Protein AF-A0A7S1CPD8-F1 (afdb_monomer)

Solvent-accessible surface area (backbone atoms only — not comparable to full-atom values): 10198 Å² total; per-residue (Å²): 137,82,76,71,82,55,67,60,46,73,34,33,34,57,52,94,62,83,54,97,72,76,74,52,57,39,73,24,22,34,35,52,47,76,40,77,54,93,90,51,91,86,46,69,42,53,27,49,33,32,12,74,33,74,74,41,58,78,39,77,89,52,56,76,51,68,45,55,36,90,36,45,78,49,53,45,70,40,58,41,94,82,49,84,68,82,78,60,81,53,86,89,76,68,52,70,66,58,55,60,62,45,38,74,34,85,24,27,30,39,40,38,37,71,84,43,80,77,61,62,45,48,35,30,34,94,39,57,68,53,28,48,49,50,37,50,50,49,22,56,76,48,70,46,81,66,76,91,62,75,72,66,93,84,66,81,75,80,65,65,90,54,77,80,67,76,85,122

Nearest PDB structures (foldseek):
  6yyg-assembly3_C  TM=6.426E-01  e=4.832E-05  Homo sapiens
  8s93-assembly1_A  TM=5.188E-01  e=3.600E-05  Mus musculus
  6yyk-assembly1_A  TM=5.877E-01  e=1.763E-04  Homo sapiens
  8t7c-assembly1_A  TM=7.136E-01  e=9.635E-03  Homo sapiens
  6g3c-assembly2_B  TM=2.877E-01  e=5.541E+00  Homo sapiens

Radius of gyration: 16.09 Å; Cα contacts (8 Å, |Δi|>4): 270; chains: 1; bounding box: 39×34×48 Å

Foldseek 3Di:
DDDQPWLKDWWWWAALDDDPDDDRTAIWIWTFDWDQDPPDDRDTFTKTWIANYPVLVVDPVRTPDIDGLLQWDAKFFQEADPDDADPQLDPPRDPVVNSVVRNPARQWMKTDGDPDSHPIIIIGDPDNLSSLQNRQLSCQVSVHDNPPRDNDPPDDDRRCSCVPPPPD

Secondary structure (DSSP, 8-state):
-PPP--SEEEEEEEPSS--SSS-SEEEEEEEEEEEEPTTSTT-EEEEEEEESSTTGGGSGGG--EEEEGGGEEEEEE---BTBS----SSTTSS-HHHHHHHTT-TTEEEEEESSSTT--EEEE-SSHHHHHHHHHHHHHHHT---TT-PPPTTS-S--GGGTT----

Structure (mmCIF, N/CA/C/O backbone):
data_AF-A0A7S1CPD8-F1
#
_entry.id   AF-A0A7S1CPD8-F1
#
loop_
_atom_site.group_PDB
_atom_site.id
_atom_site.type_symbol
_atom_site.label_atom_id
_atom_site.label_alt_id
_atom_site.label_comp_id
_atom_site.label_asym_id
_atom_site.label_entity_id
_atom_site.label_seq_id
_atom_site.pdbx_PDB_ins_code
_atom_site.Cartn_x
_atom_site.Cartn_y
_atom_site.Cartn_z
_atom_site.occupancy
_atom_site.B_iso_or_equiv
_atom_site.auth_seq_id
_atom_site.auth_comp_id
_atom_site.auth_asym_id
_atom_site.auth_atom_id
_atom_site.pdbx_PDB_model_num
ATOM 1 N N . MET A 1 1 ? 0.799 8.111 27.681 1.00 28.88 1 MET A N 1
ATOM 2 C CA . MET A 1 1 ? 0.173 7.180 26.716 1.00 28.88 1 MET A CA 1
ATOM 3 C C . MET A 1 1 ? 0.641 7.567 25.322 1.00 28.88 1 MET A C 1
ATOM 5 O O . MET A 1 1 ? 0.121 8.517 24.761 1.00 28.88 1 MET A O 1
ATOM 9 N N . ALA A 1 2 ? 1.686 6.919 24.805 1.00 26.36 2 ALA A N 1
ATOM 10 C CA . ALA A 1 2 ? 2.189 7.194 23.460 1.00 26.36 2 ALA A CA 1
ATOM 11 C C . ALA A 1 2 ? 1.492 6.250 22.474 1.00 26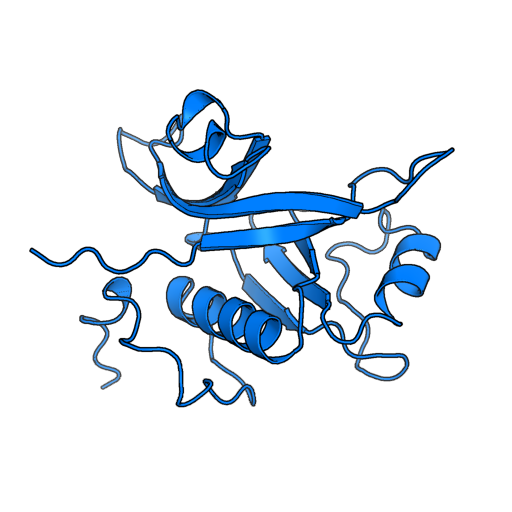.36 2 ALA A C 1
ATOM 13 O O . ALA A 1 2 ? 1.572 5.023 22.637 1.00 26.36 2 ALA A O 1
ATOM 14 N N . HIS A 1 3 ? 0.765 6.836 21.523 1.00 30.55 3 HIS A N 1
ATOM 15 C CA . HIS A 1 3 ? 0.216 6.160 20.355 1.00 30.55 3 HIS A CA 1
ATOM 16 C C . HIS A 1 3 ? 1.369 5.456 19.630 1.00 30.55 3 HIS A C 1
ATOM 18 O O . HIS A 1 3 ? 2.441 6.032 19.485 1.00 30.55 3 HIS A O 1
ATOM 24 N N . ALA A 1 4 ? 1.188 4.197 19.228 1.00 40.16 4 ALA A N 1
ATOM 25 C CA . ALA A 1 4 ? 2.018 3.685 18.147 1.00 40.16 4 ALA A CA 1
ATOM 26 C C . ALA A 1 4 ? 1.741 4.612 16.960 1.00 40.16 4 ALA A C 1
ATOM 28 O O . ALA A 1 4 ? 0.570 4.766 16.604 1.00 40.16 4 ALA A O 1
ATOM 29 N N . ASP A 1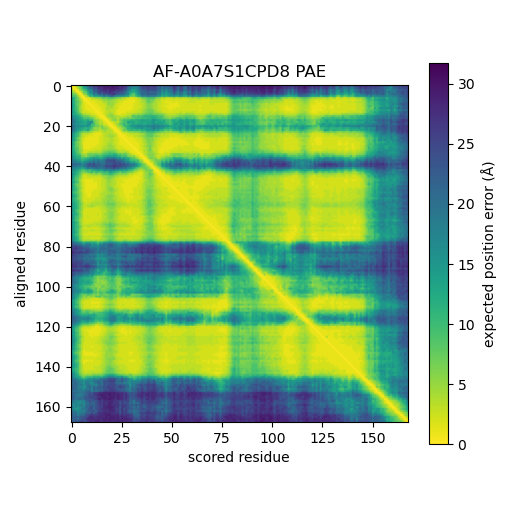 5 ? 2.760 5.281 16.427 1.00 45.12 5 ASP A N 1
ATOM 30 C CA . ASP A 1 5 ? 2.614 6.027 15.183 1.00 45.12 5 ASP A CA 1
ATOM 31 C C . ASP A 1 5 ? 2.198 5.007 14.119 1.00 45.12 5 ASP A C 1
ATOM 33 O O . ASP A 1 5 ? 3.001 4.203 13.649 1.00 45.12 5 ASP A O 1
ATOM 37 N N . ALA A 1 6 ? 0.891 4.937 13.858 1.00 61.81 6 ALA A N 1
ATOM 38 C CA . ALA A 1 6 ? 0.307 3.995 12.921 1.00 61.81 6 ALA A CA 1
ATOM 39 C C . ALA A 1 6 ? 0.997 4.186 11.571 1.00 61.81 6 ALA A C 1
ATOM 41 O O . ALA A 1 6 ? 1.215 5.326 11.161 1.00 61.81 6 ALA A O 1
ATOM 42 N N . LEU A 1 7 ? 1.350 3.094 10.890 1.00 85.06 7 LEU A N 1
ATOM 43 C CA . LEU A 1 7 ? 1.935 3.158 9.555 1.00 85.06 7 LEU A CA 1
ATOM 44 C C . LEU A 1 7 ? 0.971 3.939 8.645 1.00 85.06 7 LEU A C 1
ATOM 46 O O . LEU A 1 7 ? -0.105 3.450 8.298 1.00 85.06 7 LEU A O 1
ATOM 50 N N . GLN A 1 8 ? 1.323 5.189 8.345 1.00 93.06 8 GLN A N 1
ATOM 51 C CA . GLN A 1 8 ? 0.459 6.146 7.666 1.00 93.06 8 GLN A CA 1
ATOM 52 C C . GLN A 1 8 ? 1.281 7.120 6.830 1.00 93.06 8 GLN A C 1
ATOM 54 O O . GLN A 1 8 ? 2.398 7.488 7.194 1.00 93.06 8 GLN A O 1
ATOM 59 N N . GLY A 1 9 ? 0.716 7.599 5.729 1.00 94.25 9 GLY A N 1
ATOM 60 C CA . GLY A 1 9 ? 1.423 8.517 4.848 1.00 94.25 9 GLY A CA 1
ATOM 61 C C . GLY A 1 9 ? 0.820 8.597 3.459 1.00 94.25 9 GLY A C 1
ATOM 62 O O . GLY A 1 9 ? -0.121 7.884 3.118 1.00 94.25 9 GLY A O 1
ATOM 63 N N . ASN A 1 10 ? 1.366 9.502 2.655 1.00 96.25 10 ASN A N 1
ATOM 64 C CA . ASN A 1 10 ? 0.959 9.632 1.267 1.00 96.25 10 ASN A CA 1
ATOM 65 C C . ASN A 1 10 ? 1.649 8.564 0.414 1.00 96.25 10 ASN A C 1
ATOM 67 O O . ASN A 1 10 ? 2.862 8.390 0.496 1.00 96.25 10 ASN A O 1
ATOM 71 N N . LEU A 1 11 ? 0.874 7.896 -0.434 1.00 95.94 11 LEU A N 1
ATOM 72 C CA . LEU A 1 11 ? 1.367 6.995 -1.470 1.00 95.94 11 LEU A CA 1
ATOM 73 C C . LEU A 1 11 ? 0.636 7.283 -2.775 1.00 95.94 11 LEU A C 1
ATOM 75 O O . LEU A 1 11 ? -0.554 7.620 -2.790 1.00 95.94 11 LEU A O 1
ATOM 79 N N . TRP A 1 12 ? 1.334 7.111 -3.887 1.00 93.69 12 TRP A N 1
ATOM 80 C CA . TRP A 1 12 ? 0.706 7.091 -5.197 1.00 93.69 12 TRP A CA 1
ATOM 81 C C . TRP A 1 12 ? 0.103 5.710 -5.421 1.00 93.69 12 TRP A C 1
ATOM 83 O O . TRP A 1 12 ? 0.809 4.711 -5.434 1.00 93.69 12 TRP A O 1
ATOM 93 N N . LYS A 1 13 ? -1.215 5.643 -5.596 1.00 92.56 13 LYS A N 1
ATOM 94 C CA . LYS A 1 13 ? -1.945 4.411 -5.894 1.00 92.56 13 LYS A CA 1
ATOM 95 C C . LYS A 1 13 ? -2.224 4.310 -7.387 1.00 92.56 13 LYS A C 1
ATOM 97 O O . LYS A 1 13 ? -2.821 5.230 -7.957 1.00 92.56 13 LYS A O 1
ATOM 102 N N . LEU A 1 14 ? -1.883 3.181 -8.001 1.00 87.44 14 LEU A N 1
ATOM 103 C CA . LEU A 1 14 ? -2.257 2.900 -9.383 1.00 87.44 14 LEU A CA 1
ATOM 104 C C . LEU A 1 14 ? -3.784 2.735 -9.493 1.00 87.44 14 LEU A C 1
ATOM 106 O O . LEU A 1 14 ? -4.439 2.080 -8.665 1.00 87.44 14 LEU A O 1
ATOM 110 N N . LYS A 1 15 ? -4.381 3.369 -10.504 1.00 84.44 15 LYS A N 1
ATOM 111 C CA . LYS A 1 15 ? -5.812 3.249 -10.806 1.00 84.44 15 LYS A CA 1
ATOM 112 C C . LYS A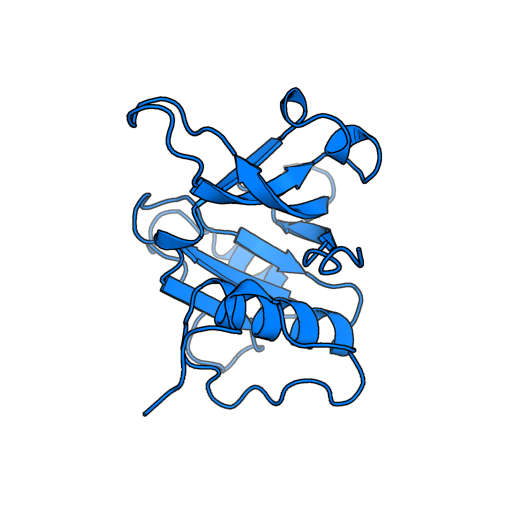 1 15 ? -6.125 1.841 -11.322 1.00 84.44 15 LYS A C 1
ATOM 114 O O . LYS A 1 15 ? -5.378 1.276 -12.115 1.00 84.44 15 LYS A O 1
ATOM 119 N N . SER A 1 16 ? -7.271 1.296 -10.910 1.00 74.62 16 SER A N 1
ATOM 120 C CA . SER A 1 16 ? -7.744 -0.011 -11.390 1.00 74.62 16 SER A CA 1
ATOM 121 C C . SER A 1 16 ? -8.071 0.006 -12.883 1.00 74.62 16 SER A C 1
ATOM 123 O O . SER A 1 16 ? -7.837 -0.983 -13.566 1.00 74.62 16 SER A O 1
ATOM 125 N N . LYS A 1 17 ? -8.550 1.133 -13.419 1.00 72.25 17 LYS A N 1
ATOM 126 C CA . LYS A 1 17 ? -8.794 1.327 -14.855 1.00 72.25 17 LYS A CA 1
ATOM 127 C C . LYS A 1 17 ? -7.811 2.343 -15.425 1.00 72.25 17 LYS A C 1
ATOM 129 O O . LYS A 1 17 ? -7.606 3.399 -14.821 1.00 72.25 17 LYS A O 1
ATOM 134 N N . MET A 1 18 ? -7.234 2.026 -16.584 1.00 68.00 18 MET A N 1
ATOM 135 C CA . MET A 1 18 ? -6.351 2.943 -17.301 1.00 68.00 18 MET A CA 1
ATOM 136 C C . MET A 1 18 ? -7.158 4.158 -17.777 1.00 68.00 18 MET A C 1
ATOM 138 O O . MET A 1 18 ? -8.191 3.990 -18.432 1.00 68.00 18 MET A O 1
ATOM 142 N N . PRO A 1 19 ? -6.753 5.387 -17.420 1.00 65.19 19 PRO A N 1
ATOM 143 C CA . PRO A 1 19 ? -7.430 6.573 -17.914 1.00 65.19 19 PRO A CA 1
ATOM 144 C C . PRO A 1 19 ? -7.101 6.787 -19.399 1.00 65.19 19 PRO A C 1
ATOM 146 O O . PRO A 1 19 ? -5.961 6.608 -19.811 1.00 65.19 19 PRO A O 1
ATOM 149 N N . LYS A 1 20 ? -8.085 7.230 -20.195 1.00 68.50 20 LYS A N 1
ATOM 150 C CA . LYS A 1 20 ? -7.851 7.641 -21.595 1.00 68.50 20 LYS A CA 1
ATOM 151 C C . LYS A 1 20 ? -7.005 8.921 -21.695 1.00 68.50 20 LYS A C 1
ATOM 153 O O . LYS A 1 20 ? -6.326 9.126 -22.690 1.00 68.50 20 LYS A O 1
ATOM 158 N N . VAL A 1 21 ? -7.074 9.781 -20.673 1.00 60.34 21 VAL A N 1
ATOM 159 C CA . VAL A 1 21 ? -6.351 11.059 -20.566 1.00 60.34 21 VAL A CA 1
ATOM 160 C C . VAL A 1 21 ? -5.950 11.284 -19.100 1.00 60.34 21 VAL A C 1
ATOM 162 O O . VAL A 1 21 ? -6.762 11.064 -18.198 1.00 60.34 21 VAL A O 1
ATOM 165 N N . GLY A 1 22 ? -4.718 11.741 -18.851 1.00 66.69 22 GLY A N 1
ATOM 166 C CA . GLY A 1 22 ? -4.196 12.060 -17.513 1.00 66.69 22 GLY A CA 1
ATOM 167 C C . GLY A 1 22 ? -3.398 10.931 -16.843 1.00 66.69 22 GLY A C 1
ATOM 168 O O . GLY A 1 22 ? -3.157 9.881 -17.428 1.00 66.69 22 GLY A O 1
ATOM 169 N N . SER A 1 23 ? -2.960 11.153 -15.597 1.00 78.12 23 SER A N 1
ATOM 170 C CA . SER A 1 23 ? -2.082 10.210 -14.882 1.00 78.12 23 SER A CA 1
ATOM 171 C C . SER A 1 23 ? -2.801 8.919 -14.475 1.00 78.12 23 SER A C 1
ATOM 173 O O . SER A 1 23 ? -3.920 8.960 -13.949 1.00 78.12 23 SER A O 1
ATOM 175 N N . ALA A 1 24 ? -2.137 7.771 -14.648 1.00 83.44 24 ALA A N 1
ATOM 176 C CA . ALA A 1 24 ? -2.585 6.470 -14.140 1.00 83.44 24 ALA A CA 1
ATOM 177 C C . ALA A 1 24 ? -2.490 6.354 -12.605 1.00 83.44 24 ALA A C 1
ATOM 179 O O . ALA A 1 24 ? -3.062 5.434 -12.020 1.00 83.44 24 ALA A O 1
ATOM 180 N N . TRP A 1 25 ? -1.821 7.304 -11.949 1.00 87.62 25 TRP A N 1
ATOM 181 C CA . TRP A 1 25 ? -1.591 7.321 -10.509 1.00 87.62 25 TRP A CA 1
ATOM 182 C C . TRP A 1 25 ? -2.473 8.344 -9.797 1.00 87.62 25 TRP A C 1
ATOM 184 O O . TRP A 1 25 ? -2.845 9.382 -10.343 1.00 87.62 25 TRP A O 1
ATOM 194 N N . ASN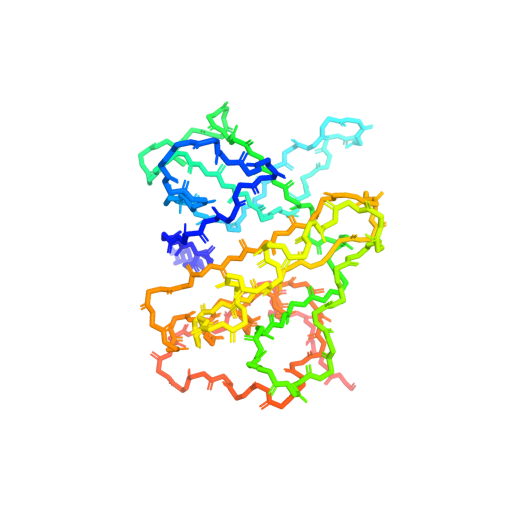 A 1 26 ? -2.807 8.042 -8.548 1.00 91.62 26 ASN A N 1
ATOM 195 C CA . ASN A 1 26 ? -3.566 8.903 -7.655 1.00 91.62 26 ASN A CA 1
ATOM 196 C C . ASN A 1 26 ? -2.832 9.020 -6.321 1.00 91.62 26 ASN A C 1
ATOM 198 O O . ASN A 1 26 ? -2.692 8.015 -5.629 1.00 91.62 26 ASN A O 1
ATOM 202 N N . LEU A 1 27 ? -2.446 10.229 -5.917 1.00 94.69 27 LEU A N 1
ATOM 203 C CA . LEU A 1 27 ? -1.943 10.451 -4.563 1.00 94.69 27 LEU A CA 1
ATOM 204 C C . LEU A 1 27 ? -3.076 10.226 -3.556 1.00 94.69 27 LEU A C 1
ATOM 206 O O . LEU A 1 27 ? -4.171 10.779 -3.711 1.00 94.69 27 LEU A O 1
ATOM 210 N N . ARG A 1 28 ? -2.846 9.375 -2.562 1.00 97.00 28 ARG A N 1
ATOM 211 C CA . ARG A 1 28 ? -3.813 9.033 -1.515 1.00 97.00 28 ARG A CA 1
ATOM 212 C C . ARG A 1 28 ? -3.106 8.949 -0.175 1.00 97.00 28 ARG A C 1
ATOM 214 O O . ARG A 1 28 ? -1.925 8.618 -0.116 1.00 97.00 28 ARG A O 1
ATOM 221 N N . TYR A 1 29 ? -3.850 9.214 0.890 1.00 96.12 29 TYR A N 1
ATOM 222 C CA . TYR A 1 29 ? -3.352 9.030 2.246 1.00 96.12 29 TYR A CA 1
ATOM 223 C C . TYR A 1 29 ? -3.723 7.637 2.736 1.00 96.12 29 TYR A C 1
ATOM 225 O O . TYR A 1 29 ? -4.910 7.325 2.857 1.00 96.12 29 TYR A O 1
ATOM 233 N N . PHE A 1 30 ? -2.716 6.811 2.978 1.00 95.81 30 PHE A N 1
ATOM 234 C CA . PHE A 1 30 ? -2.862 5.462 3.496 1.00 95.81 30 PHE A CA 1
ATOM 235 C C . PHE A 1 30 ? -2.645 5.436 5.001 1.00 95.81 30 PHE A C 1
ATOM 237 O O . PHE A 1 30 ? -1.859 6.221 5.533 1.00 95.81 30 PHE A O 1
ATOM 244 N N . VAL A 1 31 ? -3.337 4.523 5.674 1.00 93.81 31 VAL A N 1
ATOM 245 C CA . VAL A 1 31 ? -3.211 4.295 7.113 1.00 93.81 31 VAL A CA 1
ATOM 246 C C . VAL A 1 31 ? -3.553 2.847 7.450 1.00 93.81 31 VAL A C 1
ATOM 248 O O . VAL A 1 31 ? -4.492 2.269 6.897 1.00 93.81 31 VAL A O 1
ATOM 251 N N . VAL A 1 32 ? -2.787 2.267 8.370 1.00 91.50 32 VAL A N 1
ATOM 252 C CA . VAL A 1 32 ? -3.176 1.052 9.086 1.00 91.50 32 VAL A CA 1
ATOM 253 C C . VAL A 1 32 ? -4.067 1.443 10.261 1.00 91.50 32 VAL A C 1
ATOM 255 O O . VAL A 1 32 ? -3.640 2.162 11.163 1.00 91.50 32 VAL A O 1
ATOM 258 N N . GLU A 1 33 ? -5.309 0.972 10.265 1.00 87.94 33 GLU A N 1
ATOM 259 C CA . GLU A 1 33 ? -6.297 1.305 11.294 1.00 87.94 33 GLU A CA 1
ATOM 260 C C . GLU A 1 33 ? -7.164 0.097 11.663 1.00 87.94 33 GLU A C 1
ATOM 262 O O . GLU A 1 33 ? -7.156 -0.928 10.985 1.00 87.94 33 GLU A O 1
ATOM 267 N N . THR A 1 34 ? -7.931 0.214 12.749 1.00 87.06 34 THR A N 1
ATOM 268 C CA . THR A 1 34 ? -8.944 -0.790 13.102 1.00 87.06 34 THR A CA 1
ATOM 269 C C . THR A 1 34 ? -10.323 -0.299 12.687 1.00 87.06 34 THR A C 1
ATOM 271 O O . THR A 1 34 ? -10.690 0.845 12.965 1.00 87.06 34 THR A O 1
ATOM 274 N N . ARG A 1 35 ? -11.103 -1.154 12.026 1.00 79.38 35 ARG A N 1
ATOM 275 C CA . ARG A 1 35 ? -12.461 -0.839 11.573 1.00 79.38 35 ARG A CA 1
ATOM 276 C C . ARG A 1 35 ? -13.442 -1.921 11.986 1.00 79.38 35 ARG A C 1
ATOM 278 O O . ARG A 1 35 ? -13.093 -3.095 12.063 1.00 79.38 35 ARG A O 1
ATOM 285 N N . HIS A 1 36 ? -14.686 -1.512 12.208 1.00 77.62 36 HIS A N 1
ATOM 286 C CA . HIS A 1 36 ? -15.806 -2.442 12.169 1.00 77.62 36 HIS A CA 1
ATOM 287 C C . HIS A 1 36 ? -16.044 -2.801 10.703 1.00 77.62 36 HIS A C 1
ATOM 289 O O . HIS A 1 36 ? -16.248 -1.901 9.885 1.00 77.62 36 HIS A O 1
ATOM 295 N N . CYS A 1 37 ? -15.932 -4.085 10.381 1.00 66.00 37 CYS A N 1
ATOM 296 C CA . CYS A 1 37 ? -16.269 -4.606 9.063 1.00 66.00 37 CYS A CA 1
ATOM 297 C C . CYS A 1 37 ? -17.659 -5.233 9.179 1.00 66.00 37 CYS A C 1
ATOM 299 O O . CYS A 1 37 ? -17.917 -6.004 10.107 1.00 66.00 37 CYS A O 1
ATOM 301 N N . ASP A 1 38 ? -18.575 -4.818 8.308 1.00 60.44 38 ASP A N 1
ATOM 302 C CA . ASP A 1 38 ? -19.965 -5.263 8.357 1.00 60.44 38 ASP A CA 1
ATOM 303 C C . ASP A 1 38 ? -20.034 -6.766 8.034 1.00 60.44 38 ASP A C 1
ATOM 305 O O . ASP A 1 38 ? -19.473 -7.207 7.035 1.00 60.44 38 ASP A O 1
ATOM 309 N N . GLY A 1 39 ? -20.705 -7.552 8.882 1.00 58.31 39 GLY A N 1
ATOM 310 C CA . GLY A 1 39 ? -20.925 -8.992 8.671 1.00 58.31 39 GLY A CA 1
ATOM 311 C C . GLY A 1 39 ? -20.473 -9.898 9.820 1.00 58.31 39 GLY A C 1
ATOM 312 O O . GLY A 1 39 ? -21.132 -10.899 10.075 1.00 58.31 39 GLY A O 1
ATOM 313 N N . ASP A 1 40 ? -19.447 -9.512 10.586 1.00 52.62 40 ASP A N 1
ATOM 314 C CA . ASP A 1 40 ? -18.891 -10.344 11.665 1.00 52.62 40 ASP A CA 1
ATOM 315 C C . ASP A 1 40 ? -19.031 -9.680 13.046 1.00 52.62 40 ASP A C 1
ATOM 317 O O . ASP A 1 4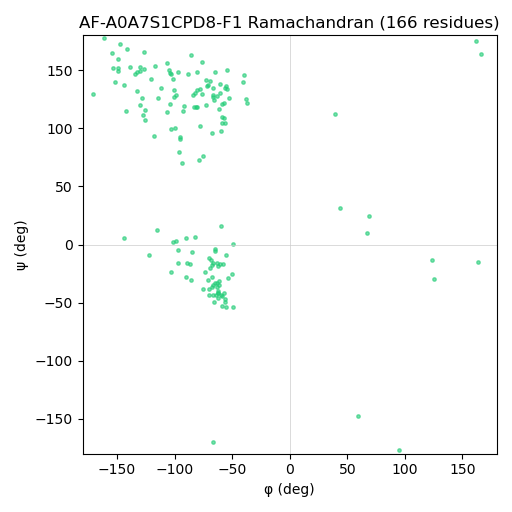0 ? -18.194 -8.891 13.488 1.00 52.62 40 ASP A O 1
ATOM 321 N N . SER A 1 41 ? -20.122 -10.010 13.746 1.00 56.16 41 SER A N 1
ATOM 322 C CA . SER A 1 41 ? -20.261 -10.000 15.218 1.00 56.16 41 SER A CA 1
ATOM 323 C C . SER A 1 41 ? -19.683 -8.801 16.009 1.00 56.16 41 SER A C 1
ATOM 325 O O . SER A 1 41 ? -19.214 -8.976 17.136 1.00 56.16 41 SER A O 1
ATOM 327 N N . GLY A 1 42 ? -19.650 -7.587 15.448 1.00 62.97 42 GLY A N 1
ATOM 328 C CA . GLY A 1 42 ? -19.068 -6.406 16.103 1.00 62.97 42 GLY A CA 1
ATOM 329 C C . GLY A 1 42 ? -17.544 -6.452 16.303 1.00 62.97 42 GLY A C 1
ATOM 330 O O . GLY A 1 42 ? -16.997 -5.577 16.984 1.00 62.97 42 GLY A O 1
ATOM 331 N N . ARG A 1 43 ? -16.835 -7.429 15.718 1.00 70.88 43 ARG A N 1
ATOM 332 C CA . ARG A 1 43 ? -15.373 -7.521 15.824 1.00 70.88 43 ARG A CA 1
ATOM 333 C C . ARG A 1 43 ? -14.709 -6.431 14.988 1.00 70.88 43 ARG A C 1
ATOM 335 O O . ARG A 1 43 ? -15.099 -6.141 13.861 1.00 70.88 43 ARG A O 1
ATOM 342 N N . LYS A 1 44 ? -13.685 -5.807 15.570 1.00 79.94 44 LYS A N 1
ATOM 343 C CA . LYS A 1 44 ? -12.820 -4.864 14.859 1.00 79.94 44 LYS A CA 1
ATOM 344 C C . LYS A 1 44 ? -11.751 -5.657 14.120 1.00 79.94 44 LYS A C 1
ATOM 346 O O . LYS A 1 44 ? -11.059 -6.454 14.749 1.00 79.94 44 LYS A O 1
ATOM 351 N N . LYS A 1 45 ? -11.594 -5.401 12.826 1.00 83.25 45 LYS A N 1
ATOM 352 C CA . LYS A 1 45 ? -10.499 -5.938 12.015 1.00 83.25 45 LYS A CA 1
ATOM 353 C C . LYS A 1 45 ? -9.458 -4.858 11.758 1.00 83.25 45 LYS A C 1
ATOM 355 O O . LYS A 1 45 ? -9.790 -3.671 11.693 1.00 83.25 45 LYS A O 1
ATOM 360 N N . ALA A 1 46 ? -8.198 -5.264 11.655 1.00 87.94 46 ALA A N 1
ATOM 361 C CA . ALA A 1 46 ? -7.124 -4.380 11.234 1.00 87.94 46 ALA A CA 1
ATOM 362 C C . ALA A 1 46 ? -7.125 -4.308 9.703 1.00 87.94 46 ALA A C 1
ATOM 364 O O . ALA A 1 46 ? -7.165 -5.336 9.030 1.00 87.94 46 ALA A O 1
ATOM 365 N N . VAL A 1 47 ? -7.095 -3.099 9.153 1.00 89.94 47 VAL A N 1
ATOM 366 C CA . VAL A 1 47 ? -7.158 -2.873 7.710 1.00 89.94 47 VAL A CA 1
ATOM 367 C C . VAL A 1 47 ? -6.054 -1.931 7.257 1.00 89.94 47 VAL A C 1
ATOM 369 O O . VAL A 1 47 ? -5.627 -1.045 8.000 1.00 89.94 47 VAL A O 1
ATOM 372 N N . PHE A 1 48 ? -5.647 -2.082 6.002 1.00 93.19 48 PHE A N 1
ATOM 373 C CA . PHE A 1 48 ? -4.856 -1.098 5.283 1.00 93.19 48 PHE A CA 1
ATOM 374 C C . PHE A 1 48 ? -5.781 -0.283 4.379 1.00 93.19 48 PHE A C 1
ATOM 376 O O . PHE A 1 48 ? -6.217 -0.737 3.318 1.00 93.19 48 PHE A O 1
ATOM 383 N N . ALA A 1 49 ? -6.138 0.911 4.846 1.00 92.44 49 ALA A N 1
ATOM 384 C CA . ALA A 1 49 ? -7.144 1.768 4.235 1.00 92.44 49 ALA A CA 1
ATOM 385 C C . ALA A 1 49 ? -6.516 2.969 3.532 1.00 92.44 49 ALA A C 1
ATOM 387 O O . ALA A 1 49 ? -5.426 3.421 3.890 1.00 92.44 49 ALA A O 1
ATOM 388 N N . TYR A 1 50 ? -7.239 3.531 2.560 1.00 95.38 50 TYR A N 1
ATOM 389 C CA . TYR A 1 50 ? -6.841 4.775 1.914 1.00 95.38 50 TYR A CA 1
ATOM 390 C C . TYR A 1 50 ? -7.971 5.795 1.791 1.00 95.38 50 TYR A C 1
ATOM 392 O O . TYR A 1 50 ? -9.152 5.486 1.601 1.00 95.38 50 TYR A O 1
ATOM 400 N N . TYR A 1 51 ? -7.561 7.056 1.849 1.00 95.88 51 TYR A N 1
ATOM 401 C CA . TYR A 1 51 ? -8.403 8.242 1.831 1.00 95.88 51 TYR A CA 1
ATOM 402 C C . TYR A 1 51 ? -7.947 9.200 0.733 1.00 95.88 51 TYR A C 1
ATOM 404 O O . TYR A 1 51 ? -6.851 9.072 0.185 1.00 95.88 51 TYR A O 1
ATOM 412 N N . ALA A 1 52 ? -8.794 10.179 0.406 1.00 96.25 52 ALA A N 1
ATOM 413 C CA . ALA A 1 52 ? -8.424 11.231 -0.541 1.00 96.25 52 ALA A CA 1
ATOM 414 C C . ALA A 1 52 ? -7.160 11.984 -0.086 1.00 96.25 52 ALA A C 1
ATOM 416 O O . ALA A 1 52 ? -6.272 12.217 -0.898 1.00 96.25 52 ALA A O 1
ATOM 417 N N . ASP A 1 53 ? -7.069 12.288 1.212 1.00 96.69 53 ASP A N 1
ATOM 418 C CA . ASP A 1 53 ? -5.976 13.023 1.848 1.00 96.69 53 ASP A CA 1
ATOM 419 C C . ASP A 1 53 ? -5.967 12.788 3.379 1.00 96.69 53 ASP A C 1
ATOM 421 O O . ASP A 1 53 ? -6.846 12.116 3.932 1.00 96.69 53 ASP A O 1
ATOM 425 N N . LYS A 1 54 ? -4.977 13.369 4.073 1.00 94.31 54 LYS A N 1
ATOM 426 C CA . LYS A 1 54 ? -4.800 13.266 5.534 1.00 94.31 54 LYS A CA 1
ATOM 427 C C . LYS A 1 54 ? -5.973 13.841 6.339 1.00 94.31 54 LYS A C 1
ATOM 429 O O . LYS A 1 54 ? -6.258 13.365 7.434 1.00 94.31 54 LYS A O 1
ATOM 434 N N . ASN A 1 55 ? -6.662 14.868 5.838 1.00 93.94 55 ASN A N 1
ATOM 435 C CA . ASN A 1 55 ? -7.819 15.437 6.532 1.00 93.94 55 ASN A CA 1
ATOM 436 C C . ASN A 1 55 ? -9.041 14.527 6.403 1.00 93.94 55 ASN A C 1
ATOM 438 O O . ASN A 1 55 ? -9.780 14.358 7.372 1.00 93.94 55 ASN A O 1
ATOM 442 N N . ALA A 1 56 ? -9.236 13.902 5.241 1.00 93.06 56 ALA A N 1
ATOM 443 C CA . ALA A 1 56 ? -10.275 12.904 5.036 1.00 93.06 56 ALA A CA 1
ATOM 444 C C . ALA A 1 56 ? -10.087 11.679 5.947 1.00 93.06 56 ALA A C 1
ATOM 446 O O . ALA A 1 56 ? -11.081 11.164 6.453 1.00 93.06 56 ALA A O 1
ATOM 447 N N . ALA A 1 57 ? -8.840 11.281 6.223 1.00 90.81 57 ALA A N 1
ATOM 448 C CA . ALA A 1 57 ? -8.510 10.168 7.119 1.00 90.81 57 ALA A CA 1
ATOM 449 C C . ALA A 1 57 ? -8.955 10.370 8.578 1.00 90.81 57 ALA A C 1
ATOM 451 O O . ALA A 1 57 ? -9.124 9.404 9.311 1.00 90.81 57 ALA A O 1
ATOM 452 N N . LYS A 1 58 ? -9.242 11.610 9.001 1.00 89.31 58 LYS A N 1
ATOM 453 C CA . LYS A 1 58 ? -9.815 11.888 10.332 1.00 89.31 58 LYS A CA 1
ATOM 454 C C . LYS A 1 58 ? -11.258 11.385 10.481 1.00 89.31 58 LYS A C 1
ATOM 456 O O . LYS A 1 58 ? -11.783 11.369 11.589 1.00 89.31 58 LYS A O 1
ATOM 461 N N . ASN A 1 59 ? -11.923 11.020 9.382 1.00 88.50 59 ASN A N 1
ATOM 462 C CA . ASN A 1 59 ? -13.283 10.493 9.386 1.00 88.50 59 ASN A CA 1
ATOM 463 C C . ASN A 1 59 ? -13.337 9.144 8.647 1.00 88.50 59 ASN A C 1
ATOM 465 O O . ASN A 1 59 ? -13.350 9.138 7.411 1.00 88.50 59 ASN A O 1
ATOM 469 N N . PRO A 1 60 ? -13.488 8.013 9.365 1.00 85.44 60 PRO A N 1
ATOM 470 C CA . PRO A 1 60 ? -13.525 6.684 8.761 1.00 85.44 60 PRO A CA 1
ATOM 471 C C . PRO A 1 60 ? -14.565 6.519 7.645 1.00 85.44 60 PRO A C 1
ATOM 473 O O . PRO A 1 60 ? -14.338 5.758 6.703 1.00 85.44 60 PRO A O 1
ATOM 476 N N . LYS A 1 61 ? -15.681 7.264 7.679 1.00 88.00 61 LYS A N 1
ATOM 477 C CA . LYS A 1 61 ? -16.730 7.221 6.640 1.00 88.00 61 LYS A CA 1
ATOM 478 C C . LYS A 1 61 ? -16.273 7.761 5.279 1.00 88.00 61 LYS A C 1
ATOM 480 O O . LYS A 1 61 ? -16.937 7.524 4.279 1.00 88.00 61 LYS A O 1
ATOM 485 N N . LYS A 1 62 ? -15.152 8.489 5.219 1.00 92.88 62 LYS A N 1
ATOM 486 C CA . LYS A 1 62 ? -14.569 9.020 3.973 1.00 92.88 62 LYS A CA 1
ATOM 487 C C . LYS A 1 62 ? -13.575 8.064 3.304 1.00 92.88 62 LYS A C 1
ATOM 489 O O . LYS A 1 62 ? -12.935 8.457 2.324 1.00 92.88 62 LYS A O 1
ATOM 494 N N . CYS A 1 63 ? -13.433 6.846 3.827 1.00 92.81 63 CYS A N 1
ATOM 495 C CA . CYS A 1 63 ? -12.576 5.817 3.250 1.00 92.81 63 CYS A CA 1
ATOM 496 C C . CYS A 1 63 ? -12.965 5.550 1.792 1.00 92.81 63 CYS A C 1
ATOM 498 O O . CYS A 1 63 ? -14.145 5.472 1.449 1.00 92.81 63 CYS A O 1
ATOM 500 N N . LYS A 1 64 ? -11.962 5.467 0.919 1.00 94.12 64 LYS A N 1
ATOM 501 C CA . LYS A 1 64 ? -12.148 5.206 -0.515 1.00 94.12 64 LYS A CA 1
ATOM 502 C C . LYS A 1 64 ? -11.962 3.733 -0.867 1.00 94.12 64 LYS A C 1
ATOM 504 O O . LYS A 1 64 ? -12.378 3.311 -1.940 1.00 94.12 64 LYS A O 1
ATOM 509 N N . GLY A 1 65 ? -11.354 2.968 0.028 1.00 91.06 65 GLY A N 1
ATOM 510 C CA . GLY A 1 65 ? -11.170 1.533 -0.080 1.00 91.06 65 GLY A CA 1
ATOM 511 C C . GLY A 1 65 ? -10.153 1.052 0.946 1.00 91.06 65 GLY A C 1
ATOM 512 O O . GLY A 1 65 ? -9.398 1.845 1.512 1.00 91.06 65 GLY A O 1
ATOM 513 N N . PHE A 1 66 ? -10.144 -0.249 1.180 1.00 91.38 66 PHE A N 1
ATOM 514 C CA . PHE A 1 66 ? -9.229 -0.895 2.105 1.00 91.38 66 PHE A CA 1
ATOM 515 C C . PHE A 1 66 ? -9.021 -2.354 1.705 1.00 91.38 66 PHE A C 1
ATOM 517 O O . PHE A 1 66 ? -9.797 -2.900 0.917 1.00 91.38 66 PHE A O 1
ATOM 524 N N . ILE A 1 67 ? -7.982 -2.951 2.271 1.00 89.94 67 ILE A N 1
ATOM 525 C CA . ILE A 1 67 ? -7.781 -4.398 2.335 1.00 89.94 67 ILE A CA 1
ATOM 526 C C . ILE A 1 67 ? -7.693 -4.798 3.806 1.00 89.94 67 ILE A C 1
ATOM 528 O O . ILE A 1 67 ? -7.164 -4.039 4.625 1.00 89.94 67 ILE A O 1
ATOM 532 N N . GLU A 1 68 ? -8.248 -5.950 4.155 1.00 88.50 68 GLU A N 1
ATOM 533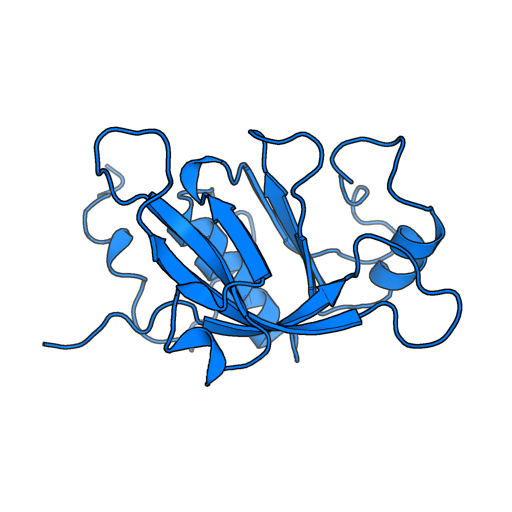 C CA . GLU A 1 68 ? -8.102 -6.505 5.501 1.00 88.50 68 GLU A CA 1
ATOM 534 C C . GLU A 1 68 ? -6.712 -7.137 5.616 1.00 88.50 68 GLU A C 1
ATOM 536 O O . GLU A 1 68 ? -6.238 -7.780 4.679 1.00 88.50 68 GLU A O 1
ATOM 541 N N . LEU A 1 69 ? -6.013 -6.858 6.719 1.00 87.94 69 LEU A N 1
ATOM 542 C CA . LEU A 1 69 ? -4.600 -7.220 6.879 1.00 87.94 69 LEU A CA 1
ATOM 543 C C . LEU A 1 69 ? -4.385 -8.722 7.105 1.00 87.94 69 LEU A C 1
ATOM 545 O O . LEU A 1 69 ? -3.304 -9.226 6.829 1.00 87.94 69 LEU A O 1
ATOM 549 N N . ASP A 1 70 ? -5.401 -9.425 7.598 1.00 85.81 70 ASP A N 1
ATOM 550 C CA . ASP A 1 70 ? -5.437 -10.885 7.746 1.00 85.81 70 ASP A CA 1
ATOM 551 C C . ASP A 1 70 ? -5.498 -11.628 6.406 1.00 85.81 70 ASP A C 1
ATOM 553 O O . ASP A 1 70 ? -5.118 -12.793 6.342 1.00 85.81 70 ASP A O 1
ATOM 557 N N . HIS A 1 71 ? -5.922 -10.943 5.346 1.00 87.25 71 HIS A N 1
ATOM 558 C CA . HIS A 1 71 ? -5.983 -11.464 3.982 1.00 87.25 71 HIS A CA 1
ATOM 559 C C . HIS A 1 71 ? -4.789 -11.042 3.119 1.00 87.25 71 HIS A C 1
ATOM 561 O O . HIS A 1 71 ? -4.754 -11.324 1.925 1.00 87.25 71 HIS A O 1
ATOM 567 N N . VAL A 1 72 ? -3.815 -10.319 3.681 1.00 87.44 72 VAL A N 1
ATOM 568 C CA . VAL A 1 72 ? -2.603 -9.940 2.947 1.00 87.44 72 VAL A CA 1
ATOM 569 C C . VAL A 1 72 ? -1.622 -11.105 2.955 1.00 87.44 72 VAL A C 1
ATOM 571 O O . VAL A 1 72 ? -1.133 -11.503 4.011 1.00 87.44 72 VAL A O 1
ATOM 574 N N . VAL A 1 73 ? -1.294 -11.611 1.768 1.00 87.12 73 VAL A N 1
ATOM 575 C CA . VAL A 1 73 ? -0.420 -12.786 1.604 1.00 87.12 73 VAL A CA 1
ATOM 576 C C . VAL A 1 73 ? 1.001 -12.439 1.183 1.00 87.12 73 VAL A C 1
ATOM 578 O O . VAL A 1 73 ? 1.922 -13.205 1.463 1.00 87.12 73 VAL A O 1
ATOM 581 N N . ASP A 1 74 ? 1.208 -11.280 0.557 1.00 85.44 74 ASP A N 1
ATOM 582 C CA . ASP A 1 74 ? 2.545 -10.786 0.239 1.00 85.44 74 ASP A CA 1
ATOM 583 C C . ASP A 1 74 ? 2.576 -9.257 0.140 1.00 85.44 74 ASP A C 1
ATOM 585 O O . ASP A 1 74 ? 1.592 -8.593 -0.194 1.00 85.44 74 ASP A O 1
ATOM 589 N N . VAL A 1 75 ? 3.746 -8.694 0.431 1.00 87.88 75 VAL A N 1
ATOM 590 C CA . VAL A 1 75 ? 4.053 -7.276 0.244 1.00 87.88 75 VAL A CA 1
ATOM 591 C C . VAL A 1 75 ? 5.484 -7.170 -0.235 1.00 87.88 75 VAL A C 1
ATOM 593 O O . VAL A 1 75 ? 6.408 -7.483 0.518 1.00 87.88 75 VAL A O 1
ATOM 596 N N . ARG A 1 76 ? 5.708 -6.690 -1.454 1.00 85.69 76 ARG A N 1
ATOM 597 C CA . ARG A 1 76 ? 7.058 -6.688 -2.027 1.00 85.69 76 ARG A CA 1
ATOM 598 C C . ARG A 1 76 ? 7.308 -5.537 -2.992 1.00 85.69 76 ARG A C 1
ATOM 600 O O . ARG A 1 76 ? 6.368 -5.058 -3.627 1.00 85.69 76 ARG A O 1
ATOM 607 N N . PRO A 1 77 ? 8.563 -5.083 -3.128 1.00 84.75 77 PRO A N 1
ATOM 608 C CA . PRO A 1 77 ? 8.926 -4.114 -4.150 1.00 84.75 77 PRO A CA 1
ATOM 609 C C . PRO A 1 77 ? 8.745 -4.701 -5.549 1.00 84.75 77 PRO A C 1
ATOM 611 O O . PRO A 1 77 ? 8.942 -5.896 -5.768 1.00 84.75 77 PRO A O 1
ATOM 614 N N . ILE A 1 78 ? 8.414 -3.838 -6.503 1.00 78.31 78 ILE A N 1
ATOM 615 C CA . ILE A 1 78 ? 8.356 -4.195 -7.916 1.00 78.31 78 ILE A CA 1
ATOM 616 C C . ILE A 1 78 ? 9.706 -3.808 -8.506 1.00 78.31 78 ILE A C 1
ATOM 618 O O . ILE A 1 78 ? 9.947 -2.650 -8.851 1.00 78.31 78 ILE A O 1
ATOM 622 N N . TYR A 1 79 ? 10.631 -4.764 -8.528 1.00 64.31 79 TYR A N 1
ATOM 623 C CA . TYR A 1 79 ? 11.939 -4.554 -9.132 1.00 64.31 79 TYR A CA 1
ATOM 624 C C . TYR A 1 79 ? 11.828 -4.615 -10.668 1.00 64.31 79 TYR A C 1
ATOM 626 O O . TYR A 1 79 ? 10.840 -5.087 -11.229 1.00 64.31 79 TYR A O 1
ATOM 634 N N . GLY A 1 80 ? 12.792 -3.989 -11.347 1.00 51.09 80 GLY A N 1
ATOM 635 C CA . GLY A 1 80 ? 12.729 -3.692 -12.779 1.00 51.09 80 GLY A CA 1
ATOM 636 C C . GLY A 1 80 ? 12.759 -4.921 -13.704 1.00 51.09 80 GLY A C 1
ATOM 637 O O . GLY A 1 80 ? 12.637 -6.058 -13.249 1.00 51.09 80 GLY A O 1
ATOM 638 N N . PRO A 1 81 ? 12.914 -4.716 -15.026 1.00 38.59 81 PRO A N 1
ATOM 639 C CA . PRO A 1 81 ? 12.874 -5.799 -16.007 1.00 38.59 81 PRO A CA 1
ATOM 640 C C . PRO A 1 81 ? 13.932 -6.863 -15.677 1.00 38.59 81 PRO A C 1
ATOM 642 O O . PRO A 1 81 ? 15.126 -6.609 -15.803 1.00 38.59 81 PRO A O 1
ATOM 645 N N . GLY A 1 82 ? 13.479 -8.035 -15.221 1.00 40.03 82 GLY A N 1
ATOM 646 C CA . GLY A 1 82 ? 14.334 -9.166 -14.851 1.00 40.03 82 GLY A CA 1
ATOM 647 C C . GLY A 1 82 ? 14.154 -9.689 -13.424 1.00 40.03 82 GLY A C 1
ATOM 648 O O . GLY A 1 82 ? 14.616 -10.790 -13.153 1.00 40.03 82 GLY A O 1
ATOM 649 N N . SER A 1 83 ? 13.472 -8.974 -12.519 1.00 45.75 83 SER A N 1
ATOM 650 C CA . SER A 1 83 ? 12.982 -9.630 -11.299 1.00 45.75 83 SER A CA 1
ATOM 651 C C . SER A 1 83 ? 11.764 -10.464 -11.659 1.00 45.75 83 SER A C 1
ATOM 653 O O . SER A 1 83 ? 10.864 -9.928 -12.315 1.00 45.75 83 SER A O 1
ATOM 655 N N . ASP A 1 84 ? 11.754 -11.734 -11.249 1.00 46.31 84 ASP A N 1
ATOM 656 C CA . ASP A 1 84 ? 10.650 -12.671 -11.465 1.00 46.31 84 ASP A CA 1
ATOM 657 C C . ASP A 1 84 ? 9.309 -11.952 -11.329 1.00 46.31 84 ASP A C 1
ATOM 659 O O . ASP A 1 84 ? 9.054 -11.273 -10.332 1.00 46.31 84 ASP A O 1
ATOM 663 N N . GLU A 1 85 ? 8.537 -12.026 -12.410 1.00 49.88 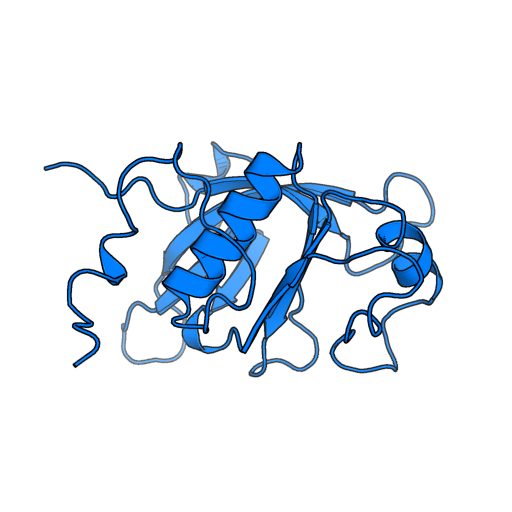85 GLU A N 1
ATOM 664 C CA . GLU A 1 85 ? 7.467 -11.109 -12.789 1.00 49.88 85 GLU A CA 1
ATOM 665 C C . GLU A 1 85 ? 6.606 -10.633 -11.609 1.00 49.88 85 GLU A C 1
ATOM 667 O O . GLU A 1 85 ? 6.320 -11.411 -10.686 1.00 49.88 85 GLU A O 1
ATOM 672 N N . PRO A 1 86 ? 6.112 -9.378 -11.632 1.00 49.41 86 PRO A N 1
ATOM 673 C CA . PRO A 1 86 ? 5.106 -8.997 -10.660 1.00 49.41 86 PRO A CA 1
ATOM 674 C C . PRO A 1 86 ? 3.950 -9.984 -10.838 1.00 49.41 86 PRO A C 1
ATOM 676 O O . PRO A 1 86 ? 3.436 -10.177 -11.944 1.00 49.41 86 PRO A O 1
ATOM 679 N N . ARG A 1 87 ? 3.624 -10.689 -9.753 1.00 53.72 87 ARG A N 1
ATOM 680 C CA . ARG A 1 87 ? 2.593 -11.725 -9.686 1.00 53.72 87 ARG A CA 1
ATOM 681 C C . ARG A 1 87 ? 1.307 -10.945 -9.593 1.00 53.72 87 ARG A C 1
ATOM 683 O O . ARG A 1 87 ? 0.707 -10.782 -8.543 1.00 53.72 87 ARG A O 1
ATOM 690 N N . PHE A 1 88 ? 0.947 -10.360 -10.714 1.00 54.53 88 PHE A N 1
ATOM 691 C CA . PHE A 1 88 ? -0.339 -9.754 -10.906 1.00 54.53 88 PHE A CA 1
ATOM 692 C C . PHE A 1 88 ? -1.364 -10.862 -10.684 1.00 54.53 88 PHE A C 1
ATOM 694 O O . PHE A 1 88 ? -1.476 -11.768 -11.504 1.00 54.53 88 PHE A O 1
ATOM 701 N N . GLY A 1 89 ? -2.019 -10.818 -9.520 1.00 46.62 89 GLY A N 1
ATOM 702 C CA . GLY A 1 89 ? -2.739 -11.912 -8.856 1.00 46.62 89 GLY A CA 1
ATOM 703 C C . GLY A 1 89 ? -3.910 -12.563 -9.599 1.00 46.62 89 GLY A C 1
ATOM 704 O O . GLY A 1 89 ? -4.683 -13.271 -8.967 1.00 46.62 89 GLY A O 1
ATOM 705 N N . ARG A 1 90 ? -4.044 -12.354 -10.913 1.00 49.84 90 ARG A N 1
ATOM 706 C CA . ARG A 1 90 ? -4.606 -13.268 -11.920 1.00 49.84 90 ARG A CA 1
ATOM 707 C C . ARG A 1 90 ? -4.322 -12.665 -13.313 1.00 49.84 90 ARG A C 1
ATOM 709 O O . ARG A 1 90 ? -4.627 -11.492 -13.532 1.00 49.84 90 ARG A O 1
ATOM 716 N N . PRO A 1 91 ? -3.751 -13.430 -14.258 1.00 43.31 91 PRO A N 1
ATOM 717 C CA . PRO A 1 91 ? -3.211 -12.921 -15.527 1.00 43.31 91 PRO A CA 1
ATOM 718 C C . PRO A 1 91 ? -4.226 -12.313 -16.515 1.00 43.31 91 PRO A C 1
ATOM 720 O O . PRO A 1 91 ? -3.808 -11.755 -17.523 1.00 43.31 91 PRO A O 1
ATOM 723 N N . GLU A 1 92 ? -5.536 -12.363 -16.258 1.00 49.06 92 GLU A N 1
ATOM 724 C CA . GLU A 1 92 ? -6.536 -11.948 -17.256 1.00 49.06 92 GLU A CA 1
ATOM 725 C C . GLU A 1 92 ? -6.870 -10.440 -17.249 1.00 49.06 92 GLU A C 1
ATOM 727 O O . GLU A 1 92 ? -7.393 -9.936 -18.240 1.00 49.06 92 GLU A O 1
ATOM 732 N N . GLU A 1 93 ? -6.538 -9.678 -16.194 1.00 48.16 93 GLU A N 1
ATOM 733 C CA . GLU A 1 93 ? -7.032 -8.288 -16.043 1.00 48.16 93 GLU A CA 1
ATOM 734 C C . GLU A 1 93 ? -5.961 -7.191 -15.915 1.00 48.16 93 GLU A C 1
ATOM 736 O O . GLU A 1 93 ? -6.276 -5.990 -15.956 1.00 48.16 93 GLU A O 1
ATOM 741 N N . ILE A 1 94 ? -4.684 -7.548 -15.760 1.00 54.81 94 ILE A N 1
ATOM 742 C CA . ILE A 1 94 ? -3.620 -6.546 -15.637 1.00 54.81 94 ILE A CA 1
ATOM 743 C C . ILE A 1 94 ? -2.993 -6.311 -17.000 1.00 54.81 94 ILE A C 1
ATOM 745 O O . ILE A 1 94 ? -2.039 -6.962 -17.407 1.00 54.81 94 ILE A O 1
ATOM 749 N N . ASP A 1 95 ? -3.583 -5.332 -17.682 1.00 58.91 95 ASP A N 1
ATOM 750 C CA . ASP A 1 95 ? -3.123 -4.758 -18.940 1.00 58.91 95 ASP A CA 1
ATOM 751 C C . ASP A 1 95 ? -1.587 -4.645 -18.972 1.00 58.91 95 ASP A C 1
ATOM 753 O O . ASP A 1 95 ? -0.982 -4.023 -18.089 1.00 58.91 95 ASP A O 1
ATOM 757 N N . ALA A 1 96 ? -0.959 -5.228 -19.998 1.00 60.75 96 ALA A N 1
ATOM 758 C CA . ALA A 1 96 ? 0.481 -5.171 -20.244 1.00 60.75 96 ALA A CA 1
ATOM 759 C C . ALA A 1 96 ? 1.034 -3.729 -20.191 1.00 60.75 96 ALA A C 1
ATOM 761 O O . ALA A 1 96 ? 2.198 -3.506 -19.845 1.00 60.75 96 ALA A O 1
ATOM 762 N N . ALA A 1 97 ? 0.191 -2.726 -20.454 1.00 62.69 97 ALA A N 1
ATOM 763 C CA . ALA A 1 97 ? 0.528 -1.322 -20.266 1.00 62.69 97 ALA A CA 1
ATOM 764 C C . ALA A 1 97 ? 0.844 -0.959 -18.799 1.00 62.69 97 ALA A C 1
ATOM 766 O O . ALA A 1 97 ? 1.812 -0.244 -18.542 1.00 62.69 97 ALA A O 1
ATOM 767 N N . LYS A 1 98 ? 0.086 -1.470 -17.818 1.00 67.69 98 LYS A N 1
ATOM 768 C CA . LYS A 1 98 ? 0.337 -1.229 -16.382 1.00 67.69 98 LYS A CA 1
ATOM 769 C C . LYS A 1 98 ? 1.643 -1.875 -15.936 1.00 67.69 98 LYS A C 1
ATOM 771 O O . LYS A 1 98 ? 2.436 -1.239 -15.249 1.00 67.69 98 LYS A O 1
ATOM 776 N N . LEU A 1 99 ? 1.871 -3.110 -16.376 1.00 64.06 99 LEU A N 1
ATOM 777 C CA . LEU A 1 99 ? 3.125 -3.844 -16.212 1.00 64.06 99 LEU A CA 1
ATOM 778 C C . LEU A 1 99 ? 4.326 -2.991 -16.646 1.00 64.06 99 LEU A C 1
ATOM 780 O O . LEU A 1 99 ? 5.245 -2.755 -15.862 1.00 64.06 99 LEU A O 1
ATOM 784 N N . ASN A 1 100 ? 4.281 -2.459 -17.868 1.00 65.75 100 ASN A N 1
ATOM 785 C CA . ASN A 1 100 ? 5.361 -1.644 -18.423 1.00 65.75 100 ASN A CA 1
ATOM 786 C C . ASN A 1 100 ? 5.548 -0.305 -17.696 1.00 65.75 100 ASN A C 1
ATOM 788 O O . ASN A 1 100 ? 6.680 0.141 -17.532 1.00 65.75 100 ASN A O 1
ATOM 792 N N . MET A 1 101 ? 4.471 0.322 -17.212 1.00 69.56 101 MET A N 1
ATOM 793 C CA . MET A 1 101 ? 4.570 1.573 -16.451 1.00 69.56 101 MET A CA 1
ATOM 794 C C . MET A 1 101 ? 5.252 1.398 -15.094 1.00 69.56 101 MET A C 1
ATOM 796 O O . MET A 1 101 ? 5.960 2.296 -14.647 1.00 69.56 101 MET A O 1
ATOM 800 N N . VAL A 1 102 ? 5.022 0.271 -14.419 1.00 70.94 102 VAL A N 1
ATOM 801 C CA . VAL A 1 102 ? 5.520 0.064 -13.054 1.00 70.94 102 VAL A CA 1
ATOM 802 C C . VAL A 1 102 ? 6.955 -0.471 -13.054 1.00 70.94 102 VAL A C 1
ATOM 804 O O . VAL A 1 102 ? 7.737 -0.095 -12.185 1.00 70.94 102 VAL A O 1
ATOM 807 N N . ARG A 1 103 ? 7.346 -1.247 -14.077 1.00 64.06 103 ARG A N 1
ATOM 808 C CA . ARG A 1 103 ? 8.700 -1.820 -14.243 1.00 64.06 103 ARG A CA 1
ATOM 809 C C . ARG A 1 103 ? 9.841 -0.786 -14.279 1.00 64.06 103 ARG A C 1
ATOM 811 O O . ARG A 1 103 ? 10.993 -1.158 -14.088 1.00 64.06 103 ARG A O 1
ATOM 818 N N . GLY A 1 104 ? 9.552 0.497 -14.508 1.00 63.25 104 GLY A N 1
ATOM 819 C CA . GLY A 1 104 ? 10.544 1.584 -14.482 1.00 63.25 104 GLY A CA 1
ATOM 820 C C . GLY A 1 104 ? 10.622 2.365 -13.165 1.00 63.25 104 GLY A C 1
ATOM 821 O O . GLY A 1 104 ? 11.457 3.259 -13.032 1.00 63.25 104 GLY A O 1
ATOM 822 N N . ILE A 1 105 ? 9.752 2.075 -12.193 1.00 75.81 105 ILE A N 1
ATOM 823 C CA . ILE A 1 105 ? 9.596 2.892 -10.987 1.00 75.81 105 ILE A CA 1
ATOM 824 C C . ILE A 1 105 ? 10.281 2.200 -9.810 1.00 75.81 105 ILE A C 1
ATOM 826 O O . ILE A 1 105 ? 9.709 1.346 -9.144 1.00 75.81 105 ILE A O 1
ATOM 830 N N . ALA A 1 106 ? 11.499 2.640 -9.494 1.00 79.50 106 ALA A N 1
ATOM 831 C CA . ALA A 1 106 ? 12.325 2.058 -8.430 1.00 79.50 106 ALA A CA 1
ATOM 832 C C . ALA A 1 106 ? 11.764 2.214 -6.998 1.00 79.50 106 ALA A C 1
ATOM 834 O O . ALA A 1 106 ? 12.387 1.747 -6.046 1.00 79.50 106 ALA A O 1
ATOM 835 N N . THR A 1 107 ? 10.645 2.922 -6.831 1.00 86.00 107 THR A N 1
ATOM 836 C CA . THR A 1 107 ? 9.961 3.146 -5.547 1.00 86.00 107 THR A CA 1
ATOM 837 C C . THR A 1 107 ? 8.568 2.512 -5.503 1.00 86.00 107 THR A C 1
ATOM 839 O O . THR A 1 107 ? 7.774 2.833 -4.613 1.00 86.00 107 THR A O 1
ATOM 842 N N . ALA A 1 108 ? 8.251 1.647 -6.473 1.00 87.81 108 ALA A N 1
ATOM 843 C CA . ALA A 1 108 ? 6.985 0.937 -6.542 1.00 87.81 108 ALA A CA 1
ATOM 844 C C . ALA A 1 108 ? 7.020 -0.393 -5.779 1.00 87.81 108 ALA A C 1
ATOM 846 O O . ALA A 1 108 ? 8.036 -1.084 -5.727 1.00 87.81 108 ALA A O 1
ATOM 847 N N . PHE A 1 109 ? 5.884 -0.757 -5.201 1.00 88.25 109 PHE A N 1
ATOM 848 C CA . PHE A 1 109 ? 5.675 -2.003 -4.480 1.00 88.25 109 PHE A CA 1
ATOM 849 C C . PHE A 1 109 ? 4.218 -2.446 -4.609 1.00 88.25 109 PHE A C 1
ATOM 851 O O . PHE A 1 109 ? 3.330 -1.645 -4.917 1.00 88.25 109 PHE A O 1
ATOM 858 N N . GLU A 1 110 ? 3.971 -3.725 -4.376 1.00 88.00 110 GLU A N 1
ATOM 859 C CA . GLU A 1 110 ? 2.639 -4.315 -4.386 1.00 88.00 110 GLU A CA 1
ATOM 860 C C . GLU A 1 110 ? 2.257 -4.882 -3.023 1.00 88.00 110 GLU A C 1
ATOM 862 O O . GLU A 1 110 ? 3.113 -5.246 -2.215 1.00 88.00 110 GLU A O 1
ATOM 867 N N . VAL A 1 111 ? 0.949 -4.919 -2.790 1.00 89.31 111 VAL A N 1
ATOM 868 C CA . VAL A 1 111 ? 0.307 -5.588 -1.662 1.00 89.31 111 VAL A CA 1
ATOM 869 C C . VAL A 1 111 ? -0.738 -6.534 -2.237 1.00 89.31 111 VAL A C 1
ATOM 871 O O . VAL A 1 111 ? -1.684 -6.073 -2.890 1.00 89.31 111 VAL A O 1
ATOM 874 N N . ASP A 1 112 ? -0.532 -7.828 -2.015 1.00 84.50 112 ASP A N 1
ATOM 875 C CA . ASP A 1 112 ? -1.356 -8.909 -2.553 1.00 84.50 112 ASP A CA 1
ATOM 876 C C . ASP A 1 112 ? -2.328 -9.448 -1.496 1.00 84.50 112 ASP A C 1
ATOM 878 O O . ASP A 1 112 ? -1.992 -9.521 -0.311 1.00 84.50 112 ASP A O 1
ATOM 882 N N . ASN A 1 113 ? -3.539 -9.800 -1.927 1.00 83.38 113 ASN A N 1
ATOM 883 C CA . ASN A 1 113 ? -4.640 -10.219 -1.064 1.00 83.38 113 ASN A CA 1
ATOM 884 C C . ASN A 1 113 ? -5.299 -11.496 -1.604 1.00 83.38 113 ASN A C 1
ATOM 886 O O . ASN A 1 113 ? -5.625 -11.561 -2.789 1.00 83.38 113 ASN A O 1
ATOM 890 N N . ASP A 1 114 ? -5.515 -12.494 -0.745 1.00 76.56 114 ASP A N 1
ATOM 891 C CA . ASP A 1 114 ? -6.046 -13.806 -1.142 1.00 76.56 114 ASP A CA 1
ATOM 892 C C . ASP A 1 114 ? -7.575 -13.926 -1.106 1.00 76.56 114 ASP A C 1
ATOM 894 O O . ASP A 1 114 ? -8.148 -14.706 -1.872 1.00 76.56 114 ASP A O 1
ATOM 898 N N . ALA A 1 115 ? -8.241 -13.159 -0.243 1.00 66.44 115 ALA A N 1
ATOM 899 C CA . ALA A 1 115 ? -9.677 -13.267 -0.003 1.00 66.44 115 ALA A CA 1
ATOM 900 C C . ALA A 1 115 ? -10.527 -12.770 -1.169 1.00 66.44 115 ALA A C 1
ATOM 902 O O . ALA A 1 115 ? -11.623 -13.277 -1.399 1.00 66.44 115 ALA A O 1
ATOM 903 N N . ASP A 1 116 ? -10.020 -11.799 -1.922 1.00 64.38 116 ASP A N 1
ATOM 904 C CA . ASP A 1 116 ? -10.683 -11.264 -3.100 1.00 64.38 116 ASP A CA 1
ATOM 905 C C . ASP A 1 116 ? -9.714 -11.297 -4.278 1.00 64.38 116 ASP A C 1
ATOM 907 O O . ASP A 1 116 ? -8.791 -10.485 -4.351 1.00 64.38 116 ASP A O 1
ATOM 911 N N . ALA A 1 117 ? -10.011 -12.158 -5.255 1.00 55.09 117 ALA A N 1
ATOM 912 C CA . ALA A 1 117 ? -9.302 -12.374 -6.524 1.00 55.09 117 ALA A CA 1
ATOM 913 C C . ALA A 1 117 ? -8.958 -11.117 -7.365 1.00 55.09 117 ALA A C 1
ATOM 915 O O . ALA A 1 117 ? -8.401 -11.247 -8.451 1.00 55.09 117 ALA A O 1
ATOM 916 N N . GLY A 1 118 ? -9.301 -9.913 -6.906 1.00 54.88 118 GLY A N 1
ATOM 917 C CA . GLY A 1 118 ? -9.022 -8.643 -7.571 1.00 54.88 118 GLY A CA 1
ATOM 918 C C . GLY A 1 118 ? -8.688 -7.466 -6.643 1.00 54.88 118 GLY A C 1
ATOM 919 O O . GLY A 1 118 ? -8.543 -6.346 -7.139 1.00 54.88 118 GLY A O 1
ATOM 920 N N . LYS A 1 119 ? -8.554 -7.648 -5.317 1.00 66.44 119 LYS A N 1
ATOM 921 C CA . LYS A 1 119 ? -8.178 -6.551 -4.398 1.00 66.44 119 LYS A CA 1
ATOM 922 C C . LYS A 1 119 ? -6.670 -6.497 -4.165 1.00 66.44 119 LYS A C 1
ATOM 924 O O . LYS A 1 119 ? -6.178 -6.711 -3.067 1.00 66.44 119 LYS A O 1
ATOM 929 N N . TYR A 1 120 ? -5.953 -6.102 -5.205 1.00 77.75 120 TYR A N 1
ATOM 930 C CA . TYR A 1 120 ? -4.517 -5.848 -5.159 1.00 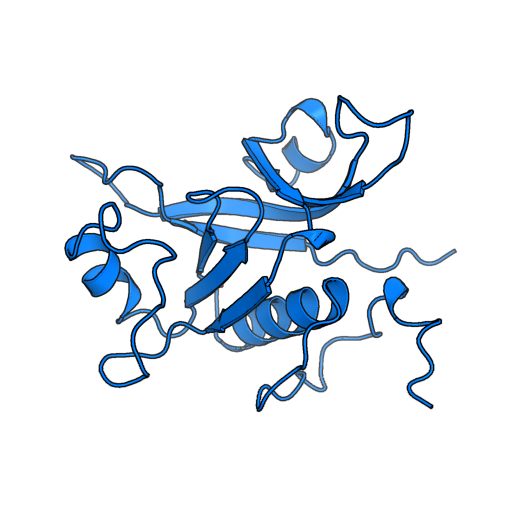77.75 120 TYR A CA 1
ATOM 931 C C . TYR A 1 120 ? -4.237 -4.337 -5.112 1.00 77.75 120 TYR A C 1
ATOM 933 O O . TYR A 1 120 ? -4.954 -3.528 -5.722 1.00 77.75 120 TYR A O 1
ATOM 941 N N . PHE A 1 121 ? -3.176 -3.921 -4.419 1.00 88.25 121 PHE A N 1
ATOM 942 C CA . PHE A 1 121 ? -2.676 -2.548 -4.510 1.00 88.25 121 PHE A CA 1
ATOM 943 C C . PHE A 1 121 ? -1.294 -2.516 -5.146 1.00 88.25 121 PHE A C 1
ATOM 945 O O . PHE A 1 121 ? -0.369 -3.142 -4.653 1.00 88.25 121 PHE A O 1
ATOM 952 N N . VAL A 1 122 ? -1.151 -1.706 -6.195 1.00 88.06 122 VAL A N 1
ATOM 953 C CA . VAL A 1 122 ? 0.151 -1.266 -6.707 1.00 88.06 122 VAL A CA 1
ATOM 954 C C . VAL A 1 122 ? 0.357 0.173 -6.269 1.00 88.06 122 VAL A C 1
ATOM 956 O O . VAL A 1 122 ? -0.467 1.052 -6.565 1.00 88.06 122 VAL A O 1
ATOM 959 N N . LEU A 1 123 ? 1.434 0.390 -5.527 1.00 91.75 123 LEU A N 1
ATOM 960 C CA . LEU A 1 123 ? 1.727 1.619 -4.812 1.00 91.75 123 LEU A CA 1
ATOM 961 C C . LEU A 1 123 ? 3.113 2.118 -5.193 1.00 91.75 123 LEU A C 1
ATOM 963 O O . LEU A 1 123 ? 3.999 1.340 -5.523 1.00 91.75 123 LEU A O 1
ATOM 967 N N . GLN A 1 124 ? 3.298 3.426 -5.134 1.00 91.75 124 GLN A N 1
ATOM 968 C CA . GLN A 1 124 ? 4.585 4.075 -5.306 1.00 91.75 124 GLN A CA 1
ATOM 969 C C . GLN A 1 124 ? 4.819 5.016 -4.123 1.00 91.75 124 GLN A C 1
ATOM 971 O O . GLN A 1 124 ? 3.989 5.880 -3.818 1.00 91.75 124 GLN A O 1
ATOM 976 N N . ALA A 1 125 ? 5.963 4.840 -3.465 1.00 91.31 125 ALA A N 1
ATOM 977 C CA . ALA A 1 125 ? 6.443 5.738 -2.426 1.00 91.31 125 ALA A CA 1
ATOM 978 C C . ALA A 1 125 ? 7.236 6.910 -3.024 1.00 91.31 125 ALA A C 1
ATOM 980 O O . ALA A 1 125 ? 7.690 6.862 -4.170 1.00 91.31 125 ALA A O 1
ATOM 981 N N . GLU A 1 126 ? 7.423 7.960 -2.226 1.00 89.56 126 GLU A N 1
ATOM 982 C CA . GLU A 1 126 ? 8.170 9.161 -2.618 1.00 89.56 126 GLU A CA 1
ATOM 983 C C . GLU A 1 126 ? 9.643 8.859 -2.926 1.00 89.56 126 GLU A C 1
ATOM 985 O O . GLU A 1 126 ? 10.204 9.372 -3.891 1.00 89.56 126 GLU A O 1
ATOM 990 N N . ASN A 1 127 ? 10.264 7.988 -2.133 1.00 87.38 127 ASN A N 1
ATOM 991 C CA . ASN A 1 127 ? 11.660 7.594 -2.281 1.00 87.38 127 ASN A CA 1
ATOM 992 C C . ASN A 1 127 ? 11.865 6.129 -1.849 1.00 87.38 127 ASN A C 1
ATOM 994 O O . ASN A 1 127 ? 10.965 5.480 -1.310 1.00 87.38 127 ASN A O 1
ATOM 998 N N . LYS A 1 128 ? 13.071 5.597 -2.089 1.00 85.94 128 LYS A N 1
ATOM 999 C CA . LYS A 1 128 ? 13.421 4.203 -1.765 1.00 85.94 128 LYS A CA 1
ATOM 1000 C C . LYS A 1 128 ? 13.364 3.907 -0.265 1.00 85.94 128 LYS A C 1
ATOM 1002 O O . LYS A 1 128 ? 12.956 2.816 0.118 1.00 85.94 128 LYS A O 1
ATOM 1007 N N . GLY A 1 129 ? 13.756 4.868 0.572 1.00 85.38 129 GLY A N 1
ATOM 1008 C CA . GLY A 1 129 ? 13.712 4.719 2.026 1.00 85.38 129 GLY A CA 1
ATOM 1009 C C . GLY A 1 129 ? 12.280 4.568 2.529 1.00 85.38 129 GLY A C 1
ATOM 1010 O O . GLY A 1 129 ? 12.000 3.680 3.328 1.00 85.38 129 GLY A O 1
ATOM 1011 N N . ASP A 1 130 ? 11.356 5.376 2.015 1.00 87.81 130 ASP A N 1
ATOM 1012 C CA . ASP A 1 130 ? 9.942 5.278 2.370 1.00 87.81 130 ASP A CA 1
ATOM 1013 C C . ASP A 1 130 ? 9.293 4.016 1.807 1.00 87.81 130 ASP A C 1
ATOM 1015 O O . ASP A 1 130 ? 8.526 3.375 2.521 1.00 87.81 130 ASP A O 1
ATOM 1019 N N . MET A 1 131 ? 9.644 3.594 0.588 1.00 89.38 131 MET A N 1
ATOM 1020 C CA . MET A 1 131 ? 9.222 2.290 0.065 1.00 89.38 131 MET A CA 1
ATOM 1021 C C . MET A 1 131 ? 9.651 1.156 1.005 1.00 89.38 131 MET A C 1
ATOM 1023 O O . MET A 1 131 ? 8.821 0.331 1.378 1.00 89.38 131 MET A O 1
ATOM 1027 N N . ALA A 1 132 ? 10.921 1.136 1.425 1.00 86.31 132 ALA A N 1
ATOM 1028 C CA . ALA A 1 132 ? 11.438 0.123 2.341 1.00 86.31 132 ALA A CA 1
ATOM 1029 C C . ALA A 1 132 ? 10.687 0.133 3.682 1.00 86.31 132 ALA A C 1
ATOM 1031 O O . ALA A 1 132 ? 10.283 -0.927 4.154 1.00 86.31 132 ALA A O 1
ATOM 1032 N N . LYS A 1 133 ? 10.415 1.317 4.256 1.00 87.31 133 LYS A N 1
ATOM 1033 C CA . LYS A 1 133 ? 9.594 1.447 5.475 1.00 87.31 133 LYS A CA 1
ATOM 1034 C C . LYS A 1 133 ? 8.187 0.878 5.288 1.00 87.31 133 LYS A C 1
ATOM 1036 O O . LYS A 1 133 ? 7.699 0.184 6.173 1.00 87.31 133 LYS A O 1
ATOM 1041 N N . TRP A 1 134 ? 7.530 1.170 4.164 1.00 91.50 134 TRP A N 1
ATOM 1042 C CA . TRP A 1 134 ? 6.180 0.680 3.878 1.00 91.50 134 TRP A CA 1
ATOM 1043 C C . TRP A 1 134 ? 6.139 -0.833 3.704 1.00 91.50 134 TRP A C 1
ATOM 1045 O O . TRP A 1 134 ? 5.322 -1.489 4.346 1.00 91.50 134 TRP A O 1
ATOM 1055 N N . VAL A 1 135 ? 7.030 -1.384 2.878 1.00 89.62 135 VAL A N 1
ATOM 1056 C CA . VAL A 1 135 ? 7.122 -2.829 2.637 1.00 89.62 135 VAL A CA 1
ATOM 1057 C C . VAL A 1 135 ? 7.385 -3.558 3.946 1.00 89.62 135 VAL A C 1
ATOM 1059 O O . VAL A 1 135 ? 6.617 -4.433 4.333 1.00 89.62 135 VAL A O 1
ATOM 1062 N N . ALA A 1 136 ? 8.421 -3.145 4.670 1.00 86.12 136 ALA A N 1
ATOM 1063 C CA . ALA A 1 136 ? 8.792 -3.763 5.928 1.00 86.12 136 ALA A CA 1
ATOM 1064 C C . ALA A 1 136 ? 7.685 -3.624 6.985 1.00 86.12 136 ALA A C 1
ATOM 1066 O O . ALA A 1 136 ? 7.320 -4.595 7.644 1.00 86.12 136 ALA A O 1
ATOM 1067 N N . GLY A 1 137 ? 7.109 -2.425 7.125 1.00 88.44 137 GLY A N 1
ATOM 1068 C CA . GLY A 1 137 ? 6.056 -2.142 8.097 1.00 88.44 137 GLY A CA 1
ATOM 1069 C C . GLY A 1 137 ? 4.791 -2.957 7.846 1.00 88.44 137 GLY A C 1
ATOM 1070 O O . GLY A 1 137 ? 4.214 -3.492 8.789 1.00 88.44 137 GLY A O 1
ATOM 1071 N N . LEU A 1 138 ? 4.378 -3.100 6.585 1.00 90.12 138 LEU A N 1
ATOM 1072 C CA . LEU A 1 138 ? 3.223 -3.919 6.226 1.00 90.12 138 LEU A CA 1
ATOM 1073 C C . LEU A 1 138 ? 3.508 -5.414 6.407 1.00 90.12 138 LEU A C 1
ATOM 1075 O O . LEU A 1 138 ? 2.666 -6.090 6.991 1.00 90.12 138 LEU A O 1
ATOM 1079 N N . ARG A 1 139 ? 4.682 -5.925 5.996 1.00 88.25 139 ARG A N 1
ATOM 1080 C CA . ARG A 1 139 ? 5.064 -7.334 6.237 1.00 88.25 139 ARG A CA 1
ATOM 1081 C C . ARG A 1 139 ? 5.005 -7.663 7.726 1.00 88.25 139 ARG A C 1
ATOM 1083 O O . ARG A 1 139 ? 4.354 -8.627 8.111 1.00 88.25 139 ARG A O 1
ATOM 1090 N N . ILE A 1 140 ? 5.570 -6.794 8.563 1.00 85.25 140 ILE A N 1
ATOM 1091 C CA . ILE A 1 140 ? 5.482 -6.881 10.024 1.00 85.25 140 ILE A CA 1
ATOM 1092 C C . ILE A 1 140 ? 4.030 -6.932 10.507 1.00 85.25 140 ILE A C 1
ATOM 1094 O O . ILE A 1 140 ? 3.656 -7.833 11.256 1.00 85.25 140 ILE A O 1
ATOM 1098 N N . VAL A 1 141 ? 3.207 -5.965 10.098 1.00 85.38 141 VAL A N 1
ATOM 1099 C CA . VAL A 1 141 ? 1.823 -5.846 10.573 1.00 85.38 141 VAL A CA 1
ATOM 1100 C C . VAL A 1 141 ? 0.985 -7.063 10.169 1.00 85.38 141 VAL A C 1
ATOM 1102 O O . VAL A 1 141 ? 0.121 -7.477 10.941 1.00 85.38 141 VAL A O 1
ATOM 1105 N N . CYS A 1 142 ? 1.267 -7.653 9.007 1.00 85.69 142 CYS A N 1
ATOM 1106 C CA . CYS A 1 142 ? 0.596 -8.852 8.504 1.00 85.69 142 CYS A CA 1
ATOM 1107 C C . CYS A 1 142 ? 1.212 -10.159 9.047 1.00 85.69 142 CYS A C 1
ATOM 1109 O O . CYS A 1 142 ? 0.678 -11.235 8.809 1.00 85.69 142 CYS A O 1
ATOM 1111 N N . GLY A 1 143 ? 2.328 -10.098 9.785 1.00 83.06 143 GLY A N 1
ATOM 1112 C CA . GLY A 1 143 ? 3.044 -11.287 10.262 1.00 83.06 143 GLY A CA 1
ATOM 1113 C C . GLY A 1 143 ? 3.732 -12.087 9.150 1.00 83.06 143 GLY A C 1
ATOM 1114 O O . GLY A 1 143 ? 3.954 -13.285 9.311 1.00 83.06 143 GLY A O 1
ATOM 1115 N N . LEU A 1 144 ? 4.056 -11.437 8.034 1.00 81.38 144 LEU A N 1
ATOM 1116 C CA . LEU A 1 144 ? 4.762 -12.029 6.903 1.00 81.38 144 LEU A CA 1
ATOM 1117 C C . LEU A 1 144 ? 6.275 -12.075 7.173 1.00 81.38 144 LEU A C 1
ATOM 1119 O O . LEU A 1 144 ? 6.812 -11.175 7.829 1.00 81.38 144 LEU A O 1
ATOM 1123 N N . PRO A 1 145 ? 6.999 -13.078 6.642 1.00 77.94 145 PRO A N 1
ATOM 1124 C CA . PRO A 1 145 ? 8.452 -13.136 6.767 1.00 77.94 145 PRO A CA 1
ATOM 1125 C C . PRO A 1 145 ? 9.071 -11.904 6.111 1.00 77.94 145 PRO A C 1
ATOM 1127 O O . PRO A 1 145 ? 8.650 -11.526 5.027 1.00 77.94 145 PRO A O 1
ATOM 1130 N N . MET A 1 146 ? 10.084 -11.285 6.711 1.00 67.12 146 MET A N 1
ATOM 1131 C CA . MET A 1 146 ? 10.700 -10.063 6.170 1.00 67.12 146 MET A CA 1
ATOM 1132 C C . MET A 1 146 ? 11.465 -10.274 4.849 1.00 67.12 146 MET A C 1
ATOM 1134 O O . MET A 1 146 ? 11.677 -9.313 4.112 1.00 67.12 146 MET A O 1
ATOM 1138 N N . GLY A 1 147 ? 11.819 -11.522 4.516 1.00 63.28 147 GLY A N 1
ATOM 1139 C CA . GLY A 1 147 ? 12.698 -11.827 3.383 1.00 63.28 147 GLY A CA 1
ATOM 1140 C C . GLY A 1 147 ? 14.060 -11.144 3.542 1.00 63.28 147 GLY A C 1
ATOM 1141 O O . GLY A 1 147 ? 14.506 -10.920 4.666 1.00 63.28 147 GLY A O 1
ATOM 1142 N N . ASP A 1 148 ? 14.674 -10.753 2.425 1.00 52.56 148 ASP A N 1
ATOM 1143 C CA . ASP A 1 148 ? 15.966 -10.044 2.391 1.00 52.56 148 ASP A CA 1
ATOM 1144 C C . ASP A 1 148 ? 15.845 -8.521 2.632 1.00 52.56 148 ASP A C 1
ATOM 1146 O O . ASP A 1 148 ? 16.813 -7.774 2.483 1.00 52.56 148 ASP A O 1
ATOM 1150 N N . ALA A 1 149 ? 14.652 -8.015 2.965 1.00 50.81 149 ALA A N 1
ATOM 1151 C CA . ALA A 1 149 ? 14.435 -6.589 3.180 1.00 50.81 149 ALA A CA 1
ATOM 1152 C C . ALA A 1 149 ? 14.965 -6.157 4.560 1.00 50.81 149 ALA A C 1
ATOM 1154 O O . ALA A 1 149 ? 14.305 -6.353 5.582 1.00 50.81 149 ALA A O 1
ATOM 1155 N N . GLU A 1 150 ? 16.142 -5.526 4.601 1.00 49.75 150 GLU A N 1
ATOM 1156 C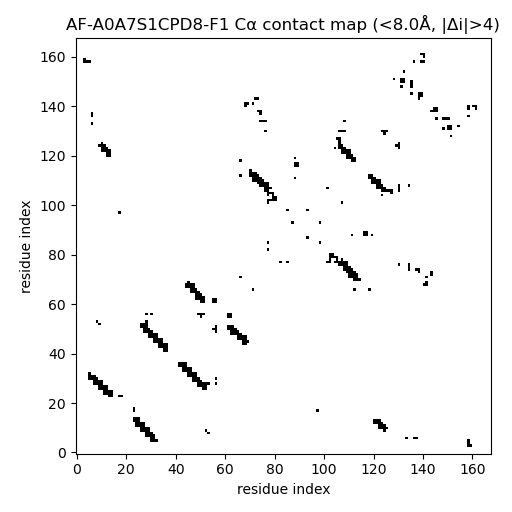 CA . GLU A 1 150 ? 16.649 -4.911 5.831 1.00 49.75 150 GLU A CA 1
ATOM 1157 C C . GLU A 1 150 ? 15.731 -3.765 6.293 1.00 49.75 150 GLU A C 1
ATOM 1159 O O . GLU A 1 150 ? 15.432 -2.826 5.547 1.00 49.75 150 GLU A O 1
ATOM 1164 N N . TRP A 1 151 ? 15.304 -3.815 7.559 1.00 48.03 151 TRP A N 1
ATOM 1165 C CA . TRP A 1 151 ? 14.611 -2.699 8.202 1.00 48.03 151 TRP A CA 1
ATOM 1166 C C . TRP A 1 151 ? 15.530 -1.468 8.214 1.00 48.03 151 TRP A C 1
ATOM 1168 O O . TRP A 1 151 ? 16.671 -1.566 8.681 1.00 48.03 151 TRP A O 1
ATOM 1178 N N . PRO A 1 152 ? 15.074 -0.279 7.780 1.00 45.72 152 PRO A N 1
ATOM 1179 C CA . PRO A 1 152 ? 15.875 0.925 7.922 1.00 45.72 152 PRO A CA 1
ATOM 1180 C C . PRO A 1 152 ? 16.139 1.182 9.409 1.00 45.72 152 PRO A C 1
ATOM 1182 O O . PRO A 1 152 ? 15.214 1.489 10.160 1.00 45.72 152 PRO A O 1
ATOM 1185 N N . LYS A 1 153 ? 17.409 1.133 9.834 1.00 47.50 153 LYS A N 1
ATOM 1186 C CA . LYS A 1 153 ? 17.842 1.396 11.226 1.00 47.50 153 LYS A CA 1
ATOM 1187 C C . LYS A 1 153 ? 17.388 2.763 11.784 1.00 47.50 153 LYS A C 1
ATOM 1189 O O . LYS A 1 153 ? 17.540 3.019 12.971 1.00 47.50 153 LYS A O 1
ATOM 1194 N N . PHE A 1 154 ? 16.833 3.637 10.940 1.00 38.91 154 PHE A N 1
ATOM 1195 C CA . PHE A 1 154 ? 16.487 5.029 11.233 1.00 38.91 154 PHE A CA 1
ATOM 1196 C C . PHE A 1 154 ? 15.000 5.312 11.513 1.00 38.91 154 PHE A C 1
ATOM 1198 O O . PHE A 1 154 ? 14.648 6.469 11.723 1.00 38.91 154 PHE A O 1
ATOM 1205 N N . ALA A 1 155 ? 14.110 4.317 11.525 1.00 40.00 155 ALA A N 1
ATOM 1206 C CA . ALA A 1 155 ? 12.705 4.542 11.878 1.00 40.00 155 ALA A CA 1
ATOM 1207 C C . ALA A 1 155 ? 12.418 3.984 13.278 1.00 40.00 155 ALA A C 1
ATOM 1209 O O . ALA A 1 155 ? 12.524 2.780 13.504 1.00 40.00 155 ALA A O 1
ATOM 1210 N N . GLY A 1 156 ? 12.111 4.881 14.218 1.00 38.91 156 GLY A N 1
ATOM 1211 C CA . GLY A 1 156 ? 11.831 4.549 15.611 1.00 38.91 156 GLY A CA 1
ATOM 1212 C C . GLY A 1 156 ? 10.730 3.499 15.789 1.00 38.91 156 GLY A C 1
ATOM 1213 O O . GLY A 1 156 ? 9.812 3.411 14.985 1.00 38.91 156 GLY A O 1
ATOM 1214 N N . ALA A 1 157 ? 10.888 2.747 16.885 1.00 44.16 157 ALA A N 1
ATOM 1215 C CA . ALA A 1 157 ? 9.984 1.788 17.524 1.00 44.16 157 ALA A CA 1
ATOM 1216 C C . ALA A 1 157 ? 9.155 0.871 16.603 1.00 44.16 157 ALA A C 1
ATOM 1218 O O . ALA A 1 157 ? 8.184 1.292 15.981 1.00 44.16 157 ALA A O 1
ATOM 1219 N N . GLU A 1 158 ? 9.472 -0.428 16.654 1.00 46.38 158 GLU A N 1
ATOM 1220 C CA . GLU A 1 158 ? 8.637 -1.509 16.120 1.00 46.38 158 GLU A CA 1
ATOM 1221 C C . GLU A 1 158 ? 7.136 -1.299 16.407 1.00 46.38 158 GLU A C 1
ATOM 1223 O O . GLU A 1 158 ? 6.760 -0.909 17.526 1.00 46.38 158 GLU A O 1
ATOM 1228 N N . PRO A 1 159 ? 6.254 -1.614 15.439 1.00 40.44 159 PRO A N 1
ATOM 1229 C CA . PRO A 1 159 ? 4.813 -1.590 15.639 1.00 40.44 159 PRO A CA 1
ATOM 1230 C C . PRO A 1 159 ? 4.411 -2.412 16.865 1.00 40.44 159 PRO A C 1
ATOM 1232 O O . PRO A 1 159 ? 4.720 -3.596 16.987 1.00 40.44 159 PRO A O 1
ATOM 1235 N N . ARG A 1 160 ? 3.672 -1.791 17.791 1.00 40.03 160 ARG A N 1
ATOM 1236 C CA . ARG A 1 160 ? 3.291 -2.405 19.075 1.00 40.03 160 ARG A CA 1
ATOM 1237 C C . ARG A 1 160 ? 2.443 -3.683 18.912 1.00 40.03 160 ARG A C 1
ATOM 1239 O O . ARG A 1 160 ? 2.385 -4.465 19.853 1.00 40.03 160 ARG A O 1
ATOM 1246 N N . CYS A 1 161 ? 1.844 -3.931 17.739 1.00 40.12 161 CYS A N 1
ATOM 1247 C CA . CYS A 1 161 ? 1.172 -5.199 17.418 1.00 40.12 161 CYS A CA 1
ATOM 1248 C C . CYS A 1 161 ? 2.117 -6.416 17.406 1.00 40.12 161 CYS A C 1
ATOM 1250 O O . CYS A 1 161 ? 1.636 -7.541 17.507 1.00 40.12 161 CYS A O 1
ATOM 1252 N N . LEU A 1 162 ? 3.437 -6.201 17.349 1.00 41.16 162 LEU A N 1
ATOM 1253 C CA . LEU A 1 162 ? 4.447 -7.251 17.477 1.00 41.16 162 LEU A CA 1
ATOM 1254 C C . LEU A 1 162 ? 4.904 -7.524 18.915 1.00 41.16 162 LEU A C 1
ATOM 1256 O O . LEU A 1 162 ? 5.493 -8.574 19.169 1.00 41.16 162 LEU A O 1
ATOM 1260 N N . ARG A 1 163 ? 4.627 -6.633 19.881 1.00 42.50 163 ARG A N 1
ATOM 1261 C CA . ARG A 1 163 ? 4.999 -6.843 21.294 1.00 42.50 163 ARG A CA 1
ATOM 1262 C C . ARG A 1 163 ? 4.062 -7.868 21.935 1.00 42.50 163 ARG A C 1
ATOM 1264 O O . ARG A 1 163 ? 3.138 -7.514 22.657 1.00 42.50 163 ARG A O 1
ATOM 1271 N N . GLY A 1 164 ? 4.279 -9.136 21.614 1.00 37.91 164 GLY A N 1
ATOM 1272 C CA . GLY A 1 164 ? 3.475 -10.264 22.083 1.00 37.91 164 GLY A CA 1
ATOM 1273 C C . GLY A 1 164 ? 3.680 -11.545 21.279 1.00 37.91 164 GLY A C 1
ATOM 1274 O O . GLY A 1 164 ? 3.330 -12.615 21.764 1.00 37.91 164 GLY A O 1
ATOM 1275 N N . ARG A 1 165 ? 4.288 -11.469 20.087 1.00 38.62 165 ARG A N 1
ATOM 1276 C CA . ARG A 1 165 ? 4.811 -12.650 19.394 1.00 38.62 165 ARG A CA 1
ATOM 1277 C C . ARG A 1 165 ? 6.292 -12.776 19.715 1.00 38.62 165 ARG A C 1
ATOM 1279 O O . ARG A 1 165 ? 7.147 -12.361 18.943 1.00 38.62 165 ARG A O 1
ATOM 1286 N N . SER A 1 166 ? 6.581 -13.313 20.895 1.00 31.25 166 SER A N 1
ATOM 1287 C CA . SER A 1 166 ? 7.877 -13.934 21.135 1.00 31.25 166 SER A CA 1
ATOM 1288 C C . SER A 1 166 ? 8.010 -15.050 20.100 1.00 31.25 166 SER A C 1
ATOM 1290 O O . SER A 1 166 ? 7.262 -16.024 20.159 1.00 31.25 166 SER A O 1
ATOM 1292 N N . PHE A 1 167 ? 8.891 -14.886 19.116 1.00 36.41 167 PHE A N 1
ATOM 1293 C CA . PHE A 1 167 ? 9.387 -16.027 18.358 1.00 36.41 167 PHE A CA 1
ATOM 1294 C C . PHE A 1 167 ? 10.232 -16.837 19.344 1.00 36.41 167 PHE A C 1
ATOM 1296 O O . PHE A 1 167 ? 11.354 -16.448 19.665 1.00 36.41 167 PHE A O 1
ATOM 1303 N N . GLY A 1 168 ? 9.603 -17.849 19.942 1.00 31.97 168 GLY A N 1
ATOM 1304 C CA . GLY A 1 168 ? 10.308 -18.951 20.588 1.00 31.97 168 GLY A CA 1
ATOM 1305 C C . GLY A 1 168 ? 10.876 -19.889 19.539 1.00 31.97 168 GLY A C 1
ATOM 1306 O O . GLY A 1 168 ? 10.285 -19.948 18.435 1.00 31.97 168 GLY A O 1
#

InterPro domains:
  IPR001849 Pleckstrin homology domain [PS50003] (4-143)
  IPR001849 Pleckstrin homology domain [SM00233] (5-145)
  IPR011993 PH-like domain superfamily [G3DSA:2.30.29.30] (2-143)

Sequence (168 aa):
MAHADALQGNLWKLKSKMPKVGSAWNLRYFVVETRHCDGDSGRKKAVFAYYADKNAAKNPKKCKGFIELDHVVDVRPIYGPGSDEPRFGRPEEIDAAKLNMVRGIATAFEVDNDADAGKYFVLQAENKGDMAKWVAGLRIVCGLPMGDAEWPKFAGAEPRCLRGRSFG

Organism: NCBI:txid1486930

Mean predicted aligned error: 10.84 Å

pLDDT: mean 72.54, std 19.81, range [26.36, 97.0]